Protein AF-0000000079721953 (afdb_homodimer)

Sequence (148 aa):
MDFTIENIELMYTPYTKELLITYCKIQYEENADLSDVSLKAELIWLYENNELDQLILAEYLTSEPRQKAITNENMDFTIENIELMYTPYTKELLITYCKIQYEENADLSDVSLKAELIWLYENNELDQLILAEYLTSEPRQKAITNEN

Secondary structure (DSSP, 8-state):
----GGG--GGG-HHHHHHHHHHHHHHHGGG---SHHHHHHHHHHHHHTT-THHHHHHHHHH-HHHHHHHHHH-/----GGG--GGG-HHHHHHHHHHHHHHHGGG---SHHHHHHHHHHHHHTT-THHHHHHHHHH-HHHHHHHHHH-

Organism: NCBI:txid616991

Radius of gyration: 15.74 Å; Cα contacts (8 Å, |Δi|>4): 149; chains: 2; bounding box: 29×58×40 Å

Foldseek 3Di:
DDDDLLPDQVVVVVVLLVLLQLLQCVVPPVHRDSDRVVSSVVSVVCVVVVNSVSSVVSCVVPPPVNVVVVVVVD/DDDDLLPDQVVVVVVLLVLLQLLQCVVPPVHRDSDRVVSSVVSVVCVVVVNSVSSVVSCVVPPPVNVVVVVVVD

Solvent-accessible surface area (backbone atoms only — not comparable to full-atom values): 8483 Å² total; per-residue (Å²): 133,90,83,48,83,84,70,62,57,60,92,39,23,62,52,60,44,52,30,45,49,50,29,38,41,68,76,40,46,92,70,42,62,80,46,70,70,51,44,48,52,49,50,48,51,28,53,76,66,74,42,55,63,51,32,55,50,35,40,42,74,64,20,61,73,49,54,53,52,58,56,66,74,100,132,88,83,49,82,86,68,61,56,58,91,40,23,63,51,58,44,52,29,43,49,48,28,37,40,69,76,41,47,94,69,44,63,80,45,69,70,50,42,49,52,49,51,49,51,27,53,77,65,72,42,57,62,52,31,55,50,36,40,44,72,64,20,61,75,50,55,53,52,55,56,66,73,102

Structure (mmCIF, N/CA/C/O backbone):
data_AF-0000000079721953-model_v1
#
loop_
_entity.id
_entity.type
_entity.pdbx_description
1 polymer 'Uncharacterized protein'
#
loop_
_atom_site.group_PDB
_atom_site.id
_atom_site.type_symbol
_atom_site.label_atom_id
_atom_site.label_alt_id
_atom_site.label_comp_id
_atom_site.label_asym_id
_atom_site.label_entity_id
_atom_site.label_seq_id
_atom_site.pdbx_PDB_ins_code
_atom_site.Cartn_x
_atom_site.Cartn_y
_atom_site.Cartn_z
_atom_site.occupancy
_atom_site.B_iso_or_equiv
_atom_site.auth_seq_id
_atom_site.auth_comp_id
_atom_site.auth_asym_id
_atom_site.auth_atom_id
_atom_site.pdbx_PDB_model_num
ATOM 1 N N . MET A 1 1 ? -2.02 22.016 2.762 1 52.03 1 MET A N 1
ATOM 2 C CA . MET A 1 1 ? -1.874 21.531 1.394 1 52.03 1 MET A CA 1
ATOM 3 C C . MET A 1 1 ? -2.4 20.109 1.268 1 52.03 1 MET A C 1
ATOM 5 O O . MET A 1 1 ? -2.088 19.25 2.096 1 52.03 1 MET A O 1
ATOM 9 N N . ASP A 1 2 ? -3.469 19.828 0.526 1 70.38 2 ASP A N 1
ATOM 10 C CA . ASP A 1 2 ? -4.094 18.516 0.341 1 70.38 2 ASP A CA 1
ATOM 11 C C . ASP A 1 2 ? -3.23 17.609 -0.539 1 70.38 2 ASP A C 1
ATOM 13 O O . ASP A 1 2 ? -2.922 17.969 -1.681 1 70.38 2 ASP A O 1
ATOM 17 N N . PHE A 1 3 ? -2.496 16.719 0.085 1 83 3 PHE A N 1
ATOM 18 C CA . PHE A 1 3 ? -1.661 15.805 -0.689 1 83 3 PHE A CA 1
ATOM 19 C C . PHE A 1 3 ? -2.508 14.719 -1.349 1 83 3 PHE A C 1
ATOM 21 O O . PHE A 1 3 ? -3.447 14.203 -0.741 1 83 3 PHE A O 1
ATOM 28 N N . THR A 1 4 ? -2.234 14.578 -2.654 1 91.25 4 THR A N 1
ATOM 29 C CA . THR A 1 4 ? -2.848 13.508 -3.434 1 91.25 4 THR A CA 1
ATOM 30 C C . THR A 1 4 ? -1.791 12.523 -3.922 1 91.25 4 THR A C 1
ATOM 32 O O . THR A 1 4 ? -0.592 12.789 -3.828 1 91.25 4 THR A O 1
ATOM 35 N N . ILE A 1 5 ? -2.26 11.43 -4.41 1 94.5 5 ILE A N 1
ATOM 36 C CA . ILE A 1 5 ? -1.378 10.375 -4.895 1 94.5 5 ILE A CA 1
ATOM 37 C C . ILE A 1 5 ? -0.494 10.914 -6.016 1 94.5 5 ILE A C 1
ATOM 39 O O . ILE A 1 5 ? 0.664 10.516 -6.152 1 94.5 5 ILE A O 1
ATOM 43 N N . GLU A 1 6 ? -0.981 11.891 -6.734 1 92.94 6 GLU A N 1
ATOM 44 C CA . GLU A 1 6 ? -0.256 12.43 -7.883 1 92.94 6 GLU A CA 1
ATOM 45 C C . GLU A 1 6 ? 0.934 13.273 -7.438 1 92.94 6 GLU A C 1
ATOM 47 O O . GLU A 1 6 ? 1.893 13.453 -8.195 1 92.94 6 GLU A O 1
ATOM 52 N N . ASN A 1 7 ? 0.921 13.664 -6.219 1 90.88 7 ASN A N 1
ATOM 53 C CA . ASN A 1 7 ? 1.929 14.609 -5.754 1 90.88 7 ASN A CA 1
ATOM 54 C C . ASN A 1 7 ? 3.006 13.922 -4.922 1 90.88 7 ASN A C 1
ATOM 56 O O . ASN A 1 7 ? 4.016 14.531 -4.574 1 90.88 7 ASN A O 1
ATOM 60 N N . ILE A 1 8 ? 2.832 12.758 -4.688 1 92.5 8 ILE A N 1
ATOM 61 C CA . ILE A 1 8 ? 3.791 12.133 -3.783 1 92.5 8 ILE A CA 1
ATOM 62 C C . ILE A 1 8 ? 5.082 11.82 -4.535 1 92.5 8 ILE A C 1
ATOM 64 O O .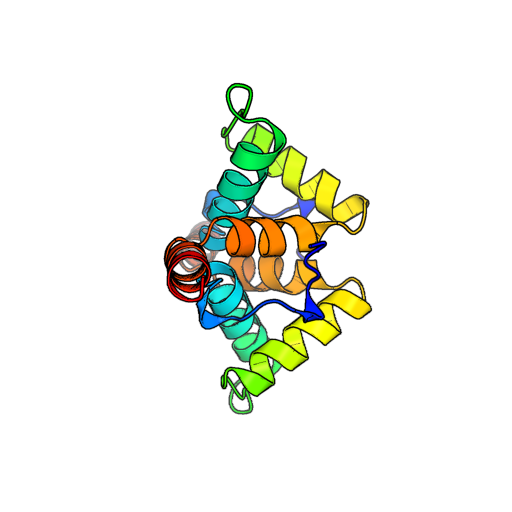 ILE A 1 8 ? 5.062 11.602 -5.75 1 92.5 8 ILE A O 1
ATOM 68 N N . GLU A 1 9 ? 6.152 11.906 -3.809 1 93.69 9 GLU A N 1
ATOM 69 C CA . GLU A 1 9 ? 7.457 11.477 -4.293 1 93.69 9 GLU A CA 1
ATOM 70 C C . GLU A 1 9 ? 7.855 10.125 -3.695 1 93.69 9 GLU A C 1
ATOM 72 O O . GLU A 1 9 ? 7.891 9.977 -2.473 1 93.69 9 GLU A O 1
ATOM 77 N N . LEU A 1 10 ? 8.273 9.211 -4.551 1 96.44 10 LEU A N 1
ATOM 78 C CA . LEU A 1 10 ? 8.492 7.828 -4.137 1 96.44 10 LEU A CA 1
ATOM 79 C C . LEU A 1 10 ? 9.68 7.727 -3.186 1 96.44 10 LEU A C 1
ATOM 81 O O . LEU A 1 10 ? 9.75 6.801 -2.375 1 96.44 10 LEU A O 1
ATOM 85 N N . MET A 1 11 ? 10.625 8.664 -3.332 1 95.25 11 MET A N 1
ATOM 86 C CA . MET A 1 11 ? 11.773 8.641 -2.438 1 95.25 11 MET A CA 1
ATOM 87 C C . MET A 1 11 ? 11.344 8.797 -0.984 1 95.25 11 MET A C 1
ATOM 89 O O . MET A 1 11 ? 12.078 8.422 -0.069 1 95.25 11 MET A O 1
ATOM 93 N N . TYR A 1 12 ? 10.141 9.281 -0.749 1 95.88 12 TYR A N 1
ATOM 94 C CA . TYR A 1 12 ? 9.648 9.5 0.606 1 95.88 12 TYR A CA 1
ATOM 95 C C . TYR A 1 12 ? 8.625 8.445 0.997 1 95.88 12 TYR A C 1
ATOM 97 O O . TYR A 1 12 ? 8.031 8.516 2.072 1 95.88 12 TYR A O 1
ATOM 105 N N . THR A 1 13 ? 8.383 7.496 0.207 1 97.38 13 THR A N 1
ATOM 106 C CA . THR A 1 13 ? 7.43 6.422 0.463 1 97.38 13 THR A CA 1
ATOM 107 C C . THR A 1 13 ? 8.055 5.062 0.17 1 97.38 13 THR A C 1
ATOM 109 O O . THR A 1 13 ? 7.625 4.359 -0.75 1 97.38 13 THR A O 1
ATOM 112 N N . PRO A 1 14 ? 9.047 4.688 0.995 1 97.62 14 PRO A N 1
ATOM 113 C CA . PRO A 1 14 ? 9.82 3.48 0.698 1 97.62 14 PRO A CA 1
ATOM 114 C C . PRO A 1 14 ? 8.969 2.213 0.704 1 97.62 14 PRO A C 1
ATOM 116 O O . PRO A 1 14 ? 9.234 1.282 -0.062 1 97.62 14 PRO A O 1
ATOM 119 N N . TYR A 1 15 ? 7.965 2.027 1.542 1 98.31 15 TYR A N 1
ATOM 120 C CA . TYR A 1 15 ? 7.121 0.839 1.538 1 98.31 15 TYR A CA 1
ATOM 121 C C . TYR A 1 15 ? 6.266 0.782 0.278 1 98.31 15 TYR A C 1
ATOM 123 O O . TYR A 1 15 ? 6.137 -0.274 -0.346 1 98.31 15 TYR A O 1
ATOM 131 N N . THR A 1 16 ? 5.699 1.911 -0.122 1 98.69 16 THR A N 1
ATOM 132 C CA . THR A 1 16 ? 4.934 2.004 -1.359 1 98.69 16 THR A CA 1
ATOM 133 C C . THR A 1 16 ? 5.797 1.626 -2.559 1 98.69 16 THR A C 1
ATOM 135 O O . THR A 1 16 ? 5.355 0.887 -3.441 1 98.69 16 THR A O 1
ATOM 138 N N . LYS A 1 17 ? 7.062 2.148 -2.514 1 98.5 17 LYS A N 1
ATOM 139 C CA . LYS A 1 17 ? 7.977 1.857 -3.615 1 98.5 17 LYS A CA 1
ATOM 140 C C . LYS A 1 17 ? 8.25 0.36 -3.723 1 98.5 17 LYS A C 1
ATOM 142 O O . LYS A 1 17 ? 8.25 -0.199 -4.82 1 98.5 17 LYS A O 1
ATOM 147 N N . GLU A 1 18 ? 8.422 -0.268 -2.646 1 98.5 18 GLU A N 1
ATOM 148 C CA . GLU A 1 18 ? 8.672 -1.706 -2.656 1 98.5 18 GLU A CA 1
ATOM 149 C C . GLU A 1 18 ? 7.457 -2.473 -3.18 1 98.5 18 GLU A C 1
ATOM 151 O O . GLU A 1 18 ? 7.605 -3.453 -3.912 1 98.5 18 GLU A O 1
ATOM 156 N N . LEU A 1 19 ? 6.281 -2.033 -2.785 1 98.75 19 LEU A N 1
ATOM 157 C CA . LEU A 1 19 ? 5.059 -2.658 -3.273 1 98.75 19 LEU A CA 1
ATOM 158 C C . LEU A 1 19 ? 4.941 -2.516 -4.785 1 98.75 19 LEU A C 1
ATOM 160 O O . LEU A 1 19 ? 4.574 -3.467 -5.477 1 98.75 19 LEU A O 1
ATOM 164 N N . LEU A 1 20 ? 5.277 -1.388 -5.262 1 98.81 20 LEU A N 1
ATOM 165 C CA . LEU A 1 20 ? 5.23 -1.131 -6.695 1 98.81 20 LEU A CA 1
ATOM 166 C C . LEU A 1 20 ? 6.238 -2.002 -7.438 1 98.81 20 LEU A C 1
ATOM 168 O O . LEU A 1 20 ? 5.926 -2.547 -8.5 1 98.81 20 LEU A O 1
ATOM 172 N N . ILE A 1 21 ? 7.438 -2.057 -6.941 1 98.62 21 ILE A N 1
ATOM 173 C CA . ILE A 1 21 ? 8.477 -2.873 -7.559 1 98.62 21 ILE A CA 1
ATOM 174 C C . ILE A 1 21 ? 8 -4.32 -7.668 1 98.62 21 ILE A C 1
ATOM 176 O O . ILE A 1 21 ? 8.102 -4.934 -8.734 1 98.62 21 ILE A O 1
ATOM 180 N N . THR A 1 22 ? 7.473 -4.824 -6.598 1 98.25 22 THR A N 1
ATOM 181 C CA . THR A 1 22 ? 6.977 -6.199 -6.578 1 98.25 22 THR A CA 1
ATOM 182 C C . THR A 1 22 ? 5.863 -6.387 -7.602 1 98.25 22 THR A C 1
ATOM 184 O O . THR A 1 22 ? 5.871 -7.355 -8.359 1 98.25 22 THR A O 1
ATOM 187 N N . TYR A 1 23 ? 4.961 -5.473 -7.605 1 98.38 23 TYR A N 1
ATOM 188 C CA . TYR A 1 23 ? 3.84 -5.527 -8.539 1 98.38 23 TYR A CA 1
ATOM 189 C C . TYR A 1 23 ? 4.328 -5.508 -9.977 1 98.38 23 TYR A C 1
ATOM 191 O O . TYR A 1 23 ? 3.904 -6.332 -10.797 1 98.38 23 TYR A O 1
ATOM 199 N N . CYS A 1 24 ? 5.191 -4.605 -10.305 1 98.56 24 CYS A N 1
ATOM 200 C CA . CYS A 1 24 ? 5.68 -4.453 -11.672 1 98.56 24 CYS A CA 1
ATOM 201 C C . CYS A 1 24 ? 6.461 -5.684 -12.109 1 98.56 24 CYS A C 1
ATOM 203 O O . CYS A 1 24 ? 6.379 -6.094 -13.273 1 98.56 24 CYS A O 1
ATOM 205 N N . LYS A 1 25 ? 7.23 -6.27 -11.203 1 97.94 25 LYS A N 1
ATOM 206 C CA . LYS A 1 25 ? 7.98 -7.48 -11.523 1 97.94 25 LYS A CA 1
ATOM 207 C C . LYS A 1 25 ? 7.043 -8.625 -11.898 1 97.94 25 LYS A C 1
ATOM 209 O O . LYS A 1 25 ? 7.352 -9.422 -12.789 1 97.94 25 LYS A O 1
ATOM 214 N N . ILE A 1 26 ? 5.992 -8.68 -11.227 1 96.5 26 ILE A N 1
ATOM 215 C CA . ILE A 1 26 ? 5.023 -9.727 -11.508 1 96.5 26 ILE A CA 1
ATOM 216 C C . ILE A 1 26 ? 4.309 -9.43 -12.828 1 96.5 26 ILE A C 1
ATOM 218 O O . ILE A 1 26 ? 4.152 -10.32 -13.672 1 96.5 26 ILE A O 1
ATOM 222 N N . GLN A 1 27 ? 3.896 -8.211 -12.984 1 96.38 27 GLN A N 1
ATOM 223 C CA . GLN A 1 27 ? 3.062 -7.809 -14.117 1 96.38 27 GLN A CA 1
ATOM 224 C C . GLN A 1 27 ? 3.855 -7.828 -15.414 1 96.38 27 GLN A C 1
ATOM 226 O O . GLN A 1 27 ? 3.324 -8.195 -16.469 1 96.38 27 GLN A O 1
ATOM 231 N N . TYR A 1 28 ? 5.164 -7.516 -15.305 1 96.5 28 TYR A N 1
ATOM 232 C CA . TYR A 1 28 ? 5.895 -7.273 -16.547 1 96.5 28 TYR A CA 1
ATOM 233 C C . TYR A 1 28 ? 7.129 -8.164 -16.641 1 96.5 28 TYR A C 1
ATOM 235 O O . TYR A 1 28 ? 7.824 -8.172 -17.656 1 96.5 28 TYR A O 1
ATOM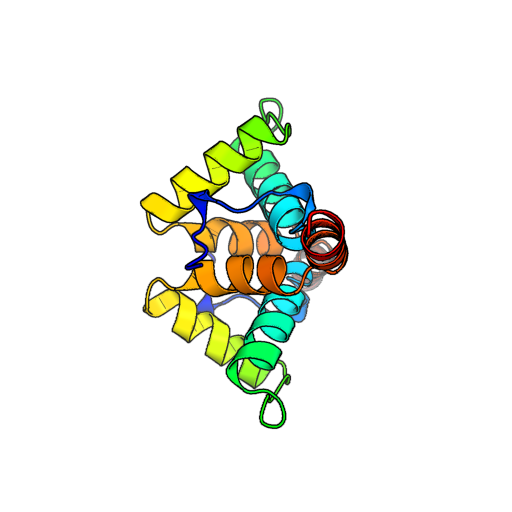 243 N N . GLU A 1 29 ? 7.473 -8.883 -15.633 1 94.38 29 GLU A N 1
ATOM 244 C CA . GLU A 1 29 ? 8.594 -9.82 -15.594 1 94.38 29 GLU A CA 1
ATOM 245 C C . GLU A 1 29 ? 9.875 -9.172 -16.109 1 94.38 29 GLU A C 1
ATOM 247 O O . GLU A 1 29 ? 10.289 -8.117 -15.617 1 94.38 29 GLU A O 1
ATOM 252 N N . GLU A 1 30 ? 10.43 -9.609 -17.234 1 93.06 30 GLU A N 1
ATOM 253 C CA . GLU A 1 30 ? 11.711 -9.141 -17.75 1 93.06 30 GLU A CA 1
ATOM 254 C C . GLU A 1 30 ? 11.594 -7.742 -18.344 1 93.06 30 GLU A C 1
ATOM 256 O O . GLU A 1 30 ? 12.594 -7.035 -18.484 1 93.06 30 GLU A O 1
ATOM 261 N N . ASN A 1 31 ? 10.359 -7.344 -18.562 1 94.75 31 ASN A N 1
ATOM 262 C CA . ASN A 1 31 ? 10.133 -6.047 -19.188 1 94.75 31 ASN A CA 1
ATOM 263 C C . ASN A 1 31 ? 9.797 -4.977 -18.156 1 94.75 31 ASN A C 1
ATOM 265 O O . ASN A 1 31 ? 9.422 -3.857 -18.516 1 94.75 31 ASN A O 1
ATOM 269 N N . ALA A 1 32 ? 9.953 -5.391 -16.969 1 96.38 32 ALA A N 1
ATOM 270 C CA . ALA A 1 32 ? 9.633 -4.43 -15.922 1 96.38 32 ALA A CA 1
ATOM 271 C C . ALA A 1 32 ? 10.641 -3.283 -15.898 1 96.38 32 ALA A C 1
ATOM 273 O O . ALA A 1 32 ? 11.844 -3.512 -15.797 1 96.38 32 ALA A O 1
ATOM 274 N N . ASP A 1 33 ? 10.148 -2.113 -16.062 1 97.94 33 ASP A N 1
ATOM 275 C CA . ASP A 1 33 ? 10.93 -0.906 -15.805 1 97.94 33 ASP A CA 1
ATOM 276 C C . ASP A 1 33 ? 10.719 -0.406 -14.375 1 97.94 33 ASP A C 1
ATOM 278 O O . ASP A 1 33 ? 9.641 0.075 -14.039 1 97.94 33 ASP A O 1
ATOM 282 N N . LEU A 1 34 ? 11.75 -0.439 -13.617 1 97.94 34 LEU A N 1
ATOM 283 C CA . LEU A 1 34 ? 11.625 -0.184 -12.18 1 97.94 34 LEU A CA 1
ATOM 284 C C . LEU A 1 34 ? 12.18 1.189 -11.82 1 97.94 34 LEU A C 1
ATOM 286 O O . LEU A 1 34 ? 12.492 1.453 -10.656 1 97.94 34 LEU A O 1
ATOM 290 N N . SER A 1 35 ? 12.297 2.02 -12.828 1 97.31 35 SER A N 1
ATOM 291 C CA . SER A 1 35 ? 12.703 3.395 -12.555 1 97.31 35 SER A CA 1
ATOM 292 C C . SER A 1 35 ? 11.633 4.141 -11.766 1 97.31 35 SER A C 1
ATOM 294 O O . SER A 1 35 ? 10.445 3.809 -11.844 1 97.31 35 SER A O 1
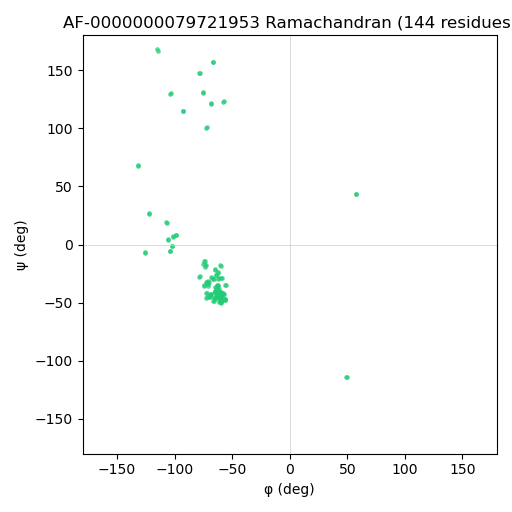ATOM 296 N N . ASP A 1 36 ? 12.07 5.152 -11.094 1 96.69 36 ASP A N 1
ATOM 297 C CA . ASP A 1 36 ? 11.133 5.934 -10.289 1 96.69 36 ASP A CA 1
ATOM 298 C C . ASP A 1 36 ? 10.031 6.527 -11.156 1 96.69 36 ASP A C 1
ATOM 300 O O . ASP A 1 36 ? 8.875 6.613 -10.734 1 96.69 36 ASP A O 1
ATOM 304 N N . VAL A 1 37 ? 10.367 7.02 -12.305 1 96.88 37 VAL A N 1
ATOM 305 C CA . VAL A 1 37 ? 9.414 7.637 -13.219 1 96.88 37 VAL A CA 1
ATOM 306 C C . VAL A 1 37 ? 8.359 6.613 -13.633 1 96.88 37 VAL A C 1
ATOM 308 O O . VAL A 1 37 ? 7.16 6.906 -13.617 1 96.88 37 VAL A O 1
ATOM 311 N N . SER A 1 38 ? 8.781 5.387 -13.969 1 98.06 38 SER A N 1
ATOM 312 C CA . SER A 1 38 ? 7.863 4.336 -14.398 1 98.06 38 SER A CA 1
ATOM 313 C C . SER A 1 38 ? 6.996 3.855 -13.242 1 98.06 38 SER A C 1
ATOM 315 O O . SER A 1 38 ? 5.793 3.629 -13.414 1 98.06 38 SER A O 1
ATOM 317 N N . LEU A 1 39 ? 7.621 3.684 -12.133 1 98.44 39 LEU A N 1
ATOM 318 C CA . LEU A 1 39 ? 6.887 3.238 -10.945 1 98.44 39 LEU A CA 1
ATOM 319 C C . LEU A 1 39 ? 5.82 4.258 -10.555 1 98.44 39 LEU A C 1
ATOM 321 O O . LEU A 1 39 ? 4.695 3.883 -10.211 1 98.44 39 LEU A O 1
ATOM 325 N N . LYS A 1 40 ? 6.16 5.492 -10.648 1 97.94 40 LYS A N 1
ATOM 326 C CA . LYS A 1 40 ? 5.207 6.555 -10.344 1 97.94 40 LYS A CA 1
ATOM 327 C C . LYS A 1 40 ? 4.039 6.547 -11.32 1 97.94 40 LYS A C 1
ATOM 329 O O . LYS A 1 40 ? 2.885 6.715 -10.922 1 97.94 40 LYS A O 1
ATOM 334 N N . ALA A 1 41 ? 4.352 6.41 -12.547 1 97.88 41 ALA A N 1
ATOM 335 C CA . ALA A 1 41 ? 3.299 6.332 -13.555 1 97.88 41 ALA A CA 1
ATOM 336 C C . ALA A 1 41 ? 2.357 5.164 -13.281 1 97.88 41 ALA A C 1
ATOM 338 O O . ALA A 1 41 ? 1.138 5.297 -13.414 1 97.88 41 ALA A O 1
ATOM 339 N N . GLU A 1 42 ? 2.941 4.016 -12.891 1 98.38 42 GLU A N 1
ATOM 340 C CA . GLU A 1 42 ? 2.139 2.846 -12.555 1 98.38 42 GLU A CA 1
ATOM 341 C C . GLU A 1 42 ? 1.241 3.119 -11.352 1 98.38 42 GLU A C 1
ATOM 343 O O . GLU A 1 42 ? 0.07 2.736 -11.344 1 98.38 42 GLU A O 1
ATOM 348 N N . LEU A 1 43 ? 1.79 3.758 -10.383 1 98.5 43 LEU A N 1
ATOM 349 C CA . LEU A 1 43 ? 1.037 4.09 -9.18 1 98.5 43 LEU A CA 1
ATOM 350 C C . LEU A 1 43 ? -0.181 4.941 -9.516 1 98.5 43 LEU A C 1
ATOM 352 O O . LEU A 1 43 ? -1.285 4.672 -9.031 1 98.5 43 LEU A O 1
ATOM 356 N N . ILE A 1 44 ? -0.029 5.949 -10.289 1 98.06 44 ILE A N 1
ATOM 357 C CA . ILE A 1 44 ? -1.105 6.855 -10.68 1 98.06 44 ILE A CA 1
ATOM 358 C C . ILE A 1 44 ? -2.162 6.086 -11.469 1 98.06 44 ILE A C 1
ATOM 360 O O . ILE A 1 44 ? -3.363 6.254 -11.234 1 98.06 44 ILE A O 1
ATOM 364 N N . TRP A 1 45 ? -1.719 5.285 -12.352 1 98.38 45 TRP A N 1
ATOM 365 C CA . TRP A 1 45 ? -2.645 4.473 -13.133 1 98.38 45 TRP A CA 1
ATOM 366 C C . TRP A 1 45 ? -3.48 3.572 -12.227 1 98.38 45 TRP A C 1
ATOM 368 O O . TRP A 1 45 ? -4.703 3.494 -12.383 1 98.38 45 TRP A O 1
ATOM 378 N N . LEU A 1 46 ? -2.809 2.854 -11.32 1 98.31 46 LEU A N 1
ATOM 379 C CA . LEU A 1 46 ? -3.508 1.975 -10.391 1 98.31 46 LEU A CA 1
ATOM 380 C C . LEU A 1 46 ? -4.523 2.758 -9.562 1 98.31 46 LEU A C 1
ATOM 382 O O . LEU A 1 46 ? -5.637 2.281 -9.328 1 98.31 46 LEU A O 1
ATOM 386 N N . TYR A 1 47 ? -4.102 3.895 -9.117 1 98.12 47 TYR A N 1
ATOM 387 C CA . TYR A 1 47 ? -4.984 4.75 -8.336 1 98.12 47 TYR A CA 1
ATOM 388 C C . TYR A 1 47 ? -6.211 5.16 -9.141 1 98.12 47 TYR A C 1
ATOM 390 O O . TYR A 1 47 ? -7.344 5.031 -8.672 1 98.12 47 TYR A O 1
ATOM 398 N N . GLU A 1 48 ? -6.078 5.645 -10.336 1 97.31 48 GLU A N 1
ATOM 399 C CA . GLU A 1 48 ? -7.156 6.137 -11.195 1 97.31 48 GLU A CA 1
ATOM 400 C C . GLU A 1 48 ? -8.125 5.012 -11.562 1 97.31 48 GLU A C 1
ATOM 402 O O . GLU A 1 48 ? -9.312 5.254 -11.773 1 97.31 48 GLU A O 1
ATOM 407 N N . ASN A 1 49 ? -7.664 3.848 -11.555 1 97.56 49 ASN A N 1
ATOM 408 C CA . ASN A 1 49 ? -8.492 2.715 -11.945 1 97.56 49 ASN A CA 1
ATOM 409 C C . ASN A 1 49 ? -9.016 1.953 -10.727 1 97.56 49 ASN A C 1
ATOM 411 O O . ASN A 1 49 ? -9.633 0.896 -10.875 1 97.56 49 ASN A O 1
ATOM 415 N N . ASN A 1 50 ? -8.781 2.463 -9.602 1 96.56 50 ASN A N 1
ATOM 416 C CA . ASN A 1 50 ? -9.211 1.851 -8.352 1 96.56 50 ASN A CA 1
ATOM 417 C C . ASN A 1 50 ? -8.656 0.436 -8.203 1 96.56 50 ASN A C 1
ATOM 419 O O . ASN A 1 50 ? -9.398 -0.489 -7.852 1 96.56 50 ASN A O 1
ATOM 423 N N . GLU A 1 51 ? -7.371 0.26 -8.531 1 97.44 51 GLU A N 1
ATOM 424 C CA . GLU A 1 51 ? -6.734 -1.052 -8.5 1 97.44 51 GLU A CA 1
ATOM 425 C C . GLU A 1 51 ? -5.52 -1.054 -7.57 1 97.44 51 GLU A C 1
ATOM 427 O O . GLU A 1 51 ? -4.602 -1.854 -7.746 1 97.44 51 GLU A O 1
ATOM 432 N N . LEU A 1 52 ? -5.488 -0.195 -6.559 1 98.38 52 LEU A N 1
ATOM 433 C CA . LEU A 1 52 ? -4.367 -0.122 -5.629 1 98.38 52 LEU A CA 1
ATOM 434 C C . LEU A 1 52 ? -4.246 -1.411 -4.824 1 98.38 52 LEU A C 1
ATOM 436 O O . LEU A 1 52 ? -3.174 -1.721 -4.297 1 98.38 52 LEU A O 1
ATOM 440 N N . ASP A 1 53 ? -5.309 -2.172 -4.723 1 98.19 53 ASP A N 1
ATOM 441 C CA . ASP A 1 53 ? -5.273 -3.441 -4.008 1 98.19 53 ASP A CA 1
ATOM 442 C C . ASP A 1 53 ? -4.301 -4.418 -4.664 1 98.19 53 ASP A C 1
ATOM 444 O O . ASP A 1 53 ? -3.779 -5.32 -4.008 1 98.19 53 ASP A O 1
ATOM 448 N N . GLN A 1 54 ? -4.035 -4.223 -5.945 1 97.88 54 GLN A N 1
ATOM 449 C CA . GLN A 1 54 ? -3.125 -5.105 -6.668 1 97.88 54 GLN A CA 1
ATOM 450 C C . GLN A 1 54 ? -1.72 -5.051 -6.074 1 97.88 54 GLN A C 1
ATOM 452 O O . GLN A 1 54 ? -0.982 -6.035 -6.117 1 97.88 54 GLN A O 1
ATOM 457 N N . LEU A 1 55 ? -1.314 -3.924 -5.484 1 98.62 55 LEU A N 1
ATOM 458 C CA . LEU A 1 55 ? -0.023 -3.799 -4.816 1 98.62 55 LEU A CA 1
ATOM 459 C C . LEU A 1 55 ? 0.061 -4.738 -3.615 1 98.62 55 LEU A C 1
ATOM 461 O O . LEU A 1 55 ? 1.071 -5.418 -3.426 1 98.62 55 LEU A O 1
ATOM 465 N N . ILE A 1 56 ? -1.012 -4.773 -2.904 1 98.38 56 ILE A N 1
ATOM 466 C CA . ILE A 1 56 ? -1.083 -5.578 -1.689 1 98.38 56 ILE A CA 1
ATOM 467 C C . ILE A 1 56 ? -1.152 -7.059 -2.055 1 98.38 56 ILE A C 1
ATOM 469 O O . ILE A 1 56 ? -0.474 -7.887 -1.443 1 98.38 56 ILE A O 1
ATOM 473 N N . LEU A 1 57 ? -1.906 -7.367 -3.039 1 97.62 57 LEU A N 1
ATOM 474 C CA . LEU A 1 57 ? -2.047 -8.742 -3.496 1 97.62 57 LEU A CA 1
ATOM 475 C C . LEU A 1 57 ? -0.726 -9.273 -4.047 1 97.62 57 LEU A C 1
ATOM 477 O O . LEU A 1 57 ? -0.376 -10.438 -3.83 1 97.62 57 LEU A O 1
ATOM 481 N N . ALA A 1 58 ? 0.008 -8.445 -4.793 1 97.19 58 ALA A N 1
ATOM 482 C CA . ALA A 1 58 ? 1.315 -8.844 -5.312 1 97.19 58 ALA A CA 1
ATOM 483 C C . ALA A 1 58 ? 2.27 -9.203 -4.18 1 97.19 58 ALA A C 1
ATOM 485 O O . ALA A 1 58 ? 2.984 -10.203 -4.254 1 97.19 58 ALA A O 1
ATOM 486 N N . GLU A 1 59 ? 2.301 -8.352 -3.137 1 97.94 59 GLU A N 1
ATOM 487 C CA . GLU A 1 59 ? 3.121 -8.664 -1.97 1 97.94 59 GLU A CA 1
ATOM 488 C C . GLU A 1 59 ? 2.746 -10.016 -1.374 1 97.94 59 GLU A C 1
ATOM 490 O O . GLU A 1 59 ? 3.621 -10.828 -1.062 1 97.94 59 GLU A O 1
ATOM 495 N N . TYR A 1 60 ? 1.506 -10.211 -1.214 1 97 60 TYR A N 1
ATOM 496 C CA . TYR A 1 60 ? 0.998 -11.445 -0.627 1 97 60 TYR A CA 1
ATOM 497 C C . TYR A 1 60 ? 1.396 -12.656 -1.468 1 97 60 TYR A C 1
ATOM 499 O O . TYR A 1 60 ? 1.827 -13.68 -0.931 1 97 60 TYR A O 1
ATOM 507 N N . LEU A 1 61 ? 1.224 -12.531 -2.734 1 94.06 61 LEU A N 1
ATOM 508 C CA . LEU A 1 61 ? 1.468 -13.633 -3.664 1 94.06 61 LEU A CA 1
ATOM 509 C C . LEU A 1 61 ? 2.947 -14 -3.697 1 94.06 61 LEU A C 1
ATOM 511 O O . LEU A 1 61 ? 3.297 -15.164 -3.896 1 94.06 61 LEU A O 1
ATOM 515 N N . THR A 1 62 ? 3.805 -13.062 -3.455 1 95.06 62 THR A N 1
ATOM 516 C CA . THR A 1 62 ? 5.234 -13.305 -3.613 1 95.06 62 THR A CA 1
ATOM 517 C C . THR A 1 62 ? 5.898 -13.531 -2.258 1 95.06 62 THR A C 1
ATOM 519 O O . THR A 1 62 ? 7.109 -13.734 -2.182 1 95.06 62 THR A O 1
ATOM 522 N N . SER A 1 63 ? 5.121 -13.445 -1.219 1 94.12 63 SER A N 1
ATOM 523 C CA . SER A 1 63 ? 5.656 -13.672 0.12 1 94.12 63 SER A CA 1
ATOM 524 C C . SER A 1 63 ? 6.301 -15.047 0.235 1 94.12 63 SER A C 1
ATOM 526 O O . SER A 1 63 ? 5.629 -16.062 0.07 1 94.12 63 SER A O 1
ATOM 528 N N . GLU A 1 64 ? 7.516 -15.094 0.608 1 89.94 64 GLU A N 1
ATOM 529 C CA . GLU A 1 64 ? 8.25 -16.344 0.711 1 89.94 64 GLU A CA 1
ATOM 530 C C . GLU A 1 64 ? 7.691 -17.219 1.829 1 89.94 64 GLU A C 1
ATOM 532 O O . GLU A 1 64 ? 7.449 -18.422 1.629 1 89.94 64 GLU A O 1
ATOM 537 N N . PRO A 1 65 ? 7.508 -16.578 3.002 1 86.56 65 PRO A N 1
ATOM 538 C CA . PRO A 1 65 ? 6.934 -17.391 4.074 1 86.56 65 PRO A CA 1
ATOM 539 C C . PRO A 1 65 ? 5.598 -18.016 3.682 1 86.56 65 PRO A C 1
ATOM 541 O O . PRO A 1 65 ? 5.305 -19.156 4.078 1 86.56 65 PRO A O 1
ATOM 544 N N . ARG A 1 66 ? 4.855 -17.359 2.945 1 88.62 66 ARG A N 1
ATOM 545 C CA . ARG A 1 66 ? 3.555 -17.859 2.523 1 88.62 66 ARG A CA 1
ATOM 546 C C . ARG A 1 66 ? 3.713 -19.016 1.542 1 88.62 66 ARG A C 1
ATOM 548 O O . ARG A 1 66 ? 3.006 -20.031 1.64 1 88.62 66 ARG A O 1
ATOM 555 N N . GLN A 1 67 ? 4.566 -18.828 0.642 1 86.75 67 GLN A N 1
ATOM 556 C CA . GLN A 1 67 ? 4.793 -19.859 -0.364 1 86.75 67 GLN A CA 1
ATOM 557 C C . GLN A 1 67 ? 5.316 -21.141 0.274 1 86.75 67 GLN A C 1
ATOM 559 O O . GLN A 1 67 ? 4.941 -22.234 -0.138 1 86.75 67 GLN A O 1
ATOM 564 N N . LYS A 1 68 ? 6.098 -21.016 1.293 1 86.56 68 LYS A N 1
ATOM 565 C CA . LYS A 1 68 ? 6.633 -22.172 2.004 1 86.56 68 LYS A CA 1
ATOM 566 C C . LYS A 1 68 ? 5.543 -22.875 2.811 1 86.56 68 LYS A C 1
ATOM 568 O O . LYS A 1 68 ? 5.559 -24.094 2.951 1 86.56 68 LYS A O 1
ATOM 573 N N . ALA A 1 69 ? 4.645 -22.156 3.299 1 81.75 69 ALA A N 1
ATOM 574 C CA . ALA A 1 69 ? 3.561 -22.734 4.094 1 81.75 69 ALA A CA 1
ATOM 575 C C . ALA A 1 69 ? 2.604 -23.531 3.223 1 81.75 69 ALA A C 1
ATOM 577 O O . ALA A 1 69 ? 2.031 -24.531 3.674 1 81.75 69 ALA A O 1
ATOM 578 N N . ILE A 1 70 ? 2.393 -23.125 2.043 1 75.88 70 ILE A N 1
ATOM 579 C CA . ILE A 1 70 ? 1.494 -23.812 1.112 1 75.88 70 ILE A CA 1
ATOM 580 C C . ILE A 1 70 ? 2.152 -25.094 0.599 1 75.88 70 ILE A C 1
ATOM 582 O O . ILE A 1 70 ? 1.479 -26.094 0.397 1 75.88 70 ILE A O 1
ATOM 586 N N . THR A 1 71 ? 3.418 -25 0.456 1 76.06 71 THR A N 1
ATOM 587 C CA . THR A 1 71 ? 4.121 -26.172 -0.043 1 76.06 71 THR A CA 1
ATOM 588 C C . THR A 1 71 ? 4.195 -27.266 1.029 1 76.06 71 THR A C 1
ATOM 590 O O . THR A 1 71 ? 4.172 -28.453 0.717 1 76.06 71 THR A O 1
ATOM 593 N N . ASN A 1 72 ? 4.262 -26.766 2.264 1 68.94 72 ASN A N 1
ATOM 594 C CA . ASN A 1 72 ? 4.375 -27.766 3.314 1 68.94 72 ASN A CA 1
ATOM 595 C C . ASN A 1 72 ? 3.025 -28.406 3.627 1 68.94 72 ASN A C 1
ATOM 597 O O . ASN A 1 72 ? 2.961 -29.438 4.305 1 68.94 72 ASN A O 1
ATOM 601 N N . GLU A 1 73 ? 1.947 -27.797 3.447 1 57.62 73 GLU A N 1
ATOM 602 C CA . GLU A 1 73 ? 0.64 -28.391 3.725 1 57.62 73 GLU A CA 1
ATOM 603 C C . GLU A 1 73 ? 0.273 -29.438 2.676 1 57.62 73 GLU A C 1
ATOM 605 O O . GLU A 1 73 ? -0.69 -30.188 2.85 1 57.62 73 GLU A O 1
ATOM 610 N N . ASN A 1 74 ? 0.853 -29.5 1.464 1 47.66 74 ASN A N 1
ATOM 611 C CA . ASN A 1 74 ? 0.62 -30.609 0.544 1 47.66 74 ASN A CA 1
ATOM 612 C C . ASN A 1 74 ? 1.629 -31.734 0.755 1 47.66 74 ASN A C 1
ATOM 614 O O . ASN A 1 74 ? 2.826 -31.484 0.9 1 47.66 74 ASN A O 1
ATOM 618 N N . MET B 1 1 ? -6.414 -19.969 -7.48 1 51.66 1 MET B N 1
ATOM 619 C CA . MET B 1 1 ? -7.223 -19.344 -6.441 1 51.66 1 MET B CA 1
ATOM 620 C C . MET B 1 1 ? -7.109 -17.828 -6.508 1 51.66 1 MET B C 1
ATOM 622 O O . MET B 1 1 ? -6.008 -17.281 -6.598 1 51.66 1 MET B O 1
ATOM 626 N N . ASP B 1 2 ? -8.156 -17.078 -6.828 1 70.38 2 ASP B N 1
ATOM 627 C CA . ASP B 1 2 ? -8.188 -15.617 -6.949 1 70.38 2 ASP B CA 1
ATOM 628 C C . ASP B 1 2 ? -8.094 -14.953 -5.582 1 70.38 2 ASP B C 1
ATOM 630 O O . ASP B 1 2 ? -8.914 -15.211 -4.699 1 70.38 2 ASP B O 1
ATOM 634 N N . PHE B 1 3 ? -6.922 -14.469 -5.238 1 83.31 3 PHE B N 1
ATOM 635 C CA . PHE B 1 3 ? -6.754 -13.805 -3.951 1 83.31 3 PHE B CA 1
ATOM 636 C C . PHE B 1 3 ? -7.359 -12.406 -3.979 1 83.31 3 PHE B C 1
ATOM 638 O O . PHE B 1 3 ? -7.227 -11.688 -4.973 1 83.31 3 PHE B O 1
ATOM 645 N N . THR B 1 4 ? -8.156 -12.172 -2.922 1 91.44 4 THR B N 1
ATOM 646 C CA . THR B 1 4 ? -8.719 -10.844 -2.705 1 91.44 4 THR B CA 1
ATOM 647 C C . THR B 1 4 ? -8.172 -10.219 -1.426 1 91.44 4 THR B C 1
ATOM 649 O O . THR B 1 4 ? -7.543 -10.906 -0.617 1 91.44 4 THR B O 1
ATOM 652 N N . ILE B 1 5 ? -8.391 -8.961 -1.289 1 94.5 5 ILE B N 1
ATOM 653 C CA . ILE B 1 5 ? -7.902 -8.219 -0.135 1 94.5 5 ILE B CA 1
ATOM 654 C C . ILE B 1 5 ? -8.461 -8.828 1.148 1 94.5 5 ILE B C 1
ATOM 656 O O . ILE B 1 5 ? -7.781 -8.844 2.18 1 94.5 5 ILE B O 1
ATOM 660 N N . GLU B 1 6 ? -9.617 -9.422 1.071 1 93.06 6 GLU B N 1
ATOM 661 C CA . GLU B 1 6 ? -10.281 -9.977 2.252 1 93.06 6 GLU B CA 1
ATOM 662 C C . GLU B 1 6 ? -9.578 -11.242 2.734 1 93.06 6 GLU B C 1
ATOM 664 O O . GLU B 1 6 ? -9.68 -11.609 3.908 1 93.06 6 GLU B O 1
ATOM 669 N N . ASN B 1 7 ? -8.797 -11.805 1.886 1 90.75 7 ASN B N 1
ATOM 670 C CA . ASN B 1 7 ? -8.219 -1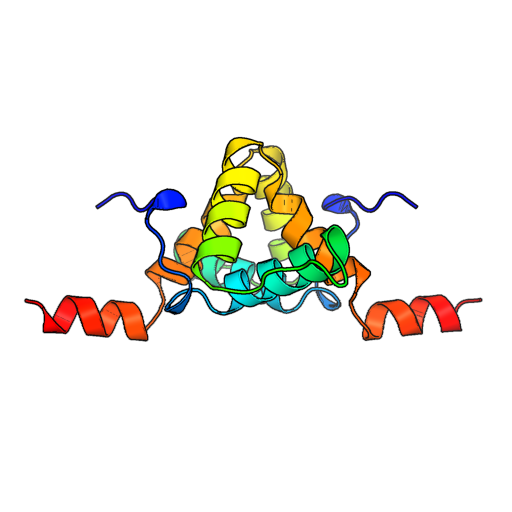3.109 2.197 1 90.75 7 ASN B CA 1
ATOM 671 C C . ASN B 1 7 ? -6.754 -12.992 2.6 1 90.75 7 ASN B C 1
ATOM 673 O O . ASN B 1 7 ? -6.148 -13.969 3.037 1 90.75 7 ASN B O 1
ATOM 677 N N . ILE B 1 8 ? -6.27 -11.906 2.512 1 92.31 8 ILE B N 1
ATOM 678 C CA . ILE B 1 8 ? -4.836 -11.82 2.768 1 92.31 8 ILE B CA 1
ATOM 679 C C . ILE B 1 8 ? -4.578 -11.859 4.273 1 92.31 8 ILE B C 1
ATOM 681 O O . ILE B 1 8 ? -5.426 -11.438 5.062 1 92.31 8 ILE B O 1
ATOM 685 N N . GLU B 1 9 ? -3.469 -12.43 4.605 1 93.5 9 GLU B N 1
ATOM 686 C CA . GLU B 1 9 ? -2.957 -12.414 5.973 1 93.5 9 GLU B CA 1
ATOM 687 C C . GLU B 1 9 ? -1.814 -11.414 6.121 1 93.5 9 GLU B C 1
ATOM 689 O O . GLU B 1 9 ? -0.812 -11.492 5.41 1 93.5 9 GLU B O 1
ATOM 694 N N . LEU B 1 10 ? -1.927 -10.57 7.125 1 96.38 10 LEU B N 1
ATOM 695 C CA . LEU B 1 10 ? -1.007 -9.445 7.266 1 96.38 10 LEU B CA 1
ATOM 696 C C . LEU B 1 10 ? 0.402 -9.93 7.582 1 96.38 10 LEU B C 1
ATOM 698 O O . LEU B 1 10 ? 1.383 -9.242 7.297 1 96.38 10 LEU B O 1
ATOM 702 N N . MET B 1 11 ? 0.489 -11.102 8.242 1 95.06 11 MET B N 1
ATOM 703 C CA . MET B 1 11 ? 1.809 -11.641 8.555 1 95.06 11 MET B CA 1
ATOM 704 C C . MET B 1 11 ? 2.619 -11.875 7.285 1 95.06 11 MET B C 1
ATOM 706 O O . MET B 1 11 ? 3.85 -11.938 7.332 1 95.06 11 MET B O 1
ATOM 710 N N . TYR B 1 12 ? 1.972 -11.938 6.145 1 95.56 12 TYR B N 1
ATOM 711 C CA . TYR B 1 12 ? 2.648 -12.203 4.879 1 95.56 12 TYR B CA 1
ATOM 712 C C . TYR B 1 12 ? 2.756 -10.938 4.043 1 95.56 12 TYR B C 1
ATOM 714 O O . TYR B 1 12 ? 3.223 -10.977 2.9 1 95.56 12 TYR B O 1
ATOM 722 N N . THR B 1 13 ? 2.357 -9.844 4.523 1 97.31 13 THR B N 1
ATOM 723 C CA . THR B 1 13 ? 2.402 -8.57 3.82 1 97.31 13 THR B CA 1
ATOM 724 C C . THR B 1 13 ? 3.004 -7.484 4.711 1 97.31 13 THR B C 1
ATOM 726 O O . THR B 1 13 ? 2.318 -6.527 5.082 1 97.31 13 THR B O 1
ATOM 729 N N . PRO B 1 14 ? 4.316 -7.617 4.988 1 97.56 14 PRO B N 1
ATOM 730 C CA . PRO B 1 14 ? 4.945 -6.727 5.969 1 97.56 14 PRO B CA 1
ATOM 731 C C . PRO B 1 14 ? 4.922 -5.262 5.535 1 97.56 14 PRO B C 1
ATOM 733 O O . PRO B 1 14 ? 4.816 -4.367 6.379 1 97.56 14 PRO B O 1
ATOM 736 N N . TYR B 1 15 ? 5.059 -4.898 4.285 1 98.25 15 TYR B N 1
ATOM 737 C CA . TYR B 1 15 ? 5.008 -3.504 3.854 1 98.25 15 TYR B CA 1
ATOM 738 C C . TYR B 1 15 ? 3.605 -2.934 4.012 1 98.25 15 TYR B C 1
ATOM 740 O O . TYR B 1 15 ? 3.436 -1.809 4.484 1 98.25 15 TYR B O 1
ATOM 748 N N . THR B 1 16 ? 2.588 -3.699 3.645 1 98.69 16 THR B N 1
ATOM 749 C CA . THR B 1 16 ? 1.197 -3.303 3.832 1 98.69 16 THR B CA 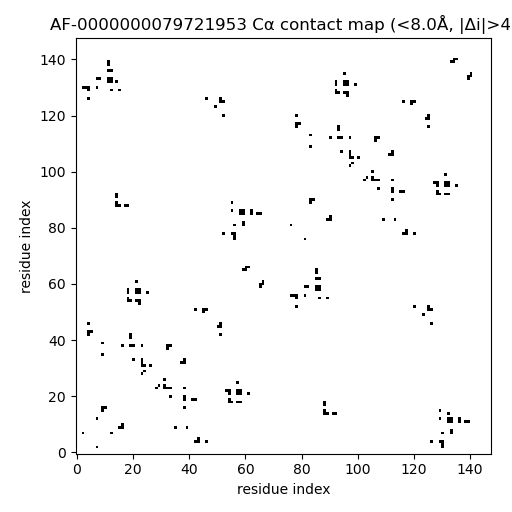1
ATOM 750 C C . THR B 1 16 ? 0.901 -3.049 5.309 1 98.69 16 THR B C 1
ATOM 752 O O . THR B 1 16 ? 0.249 -2.062 5.652 1 98.69 16 THR B O 1
ATOM 755 N N . LYS B 1 17 ? 1.45 -3.986 6.141 1 98.5 17 LYS B N 1
ATOM 756 C CA . LYS B 1 17 ? 1.222 -3.852 7.574 1 98.5 17 LYS B CA 1
ATOM 757 C C . LYS B 1 17 ? 1.818 -2.553 8.109 1 98.5 17 LYS B C 1
ATOM 759 O O . LYS B 1 17 ? 1.185 -1.85 8.898 1 98.5 17 LYS B O 1
ATOM 764 N N . GLU B 1 18 ? 2.951 -2.219 7.672 1 98.5 18 GLU B N 1
ATOM 765 C CA . GLU B 1 18 ? 3.586 -0.98 8.117 1 98.5 18 GLU B CA 1
ATOM 766 C C . GLU B 1 18 ? 2.789 0.24 7.66 1 98.5 18 GLU B C 1
ATOM 768 O O . GLU B 1 18 ? 2.662 1.217 8.406 1 98.5 18 GLU B O 1
ATOM 773 N N . LEU B 1 19 ? 2.275 0.182 6.438 1 98.75 19 LEU B N 1
ATOM 774 C CA . LEU B 1 19 ? 1.447 1.271 5.93 1 98.75 19 LEU B CA 1
ATOM 775 C C . LEU B 1 19 ? 0.19 1.438 6.777 1 98.75 19 LEU B C 1
ATOM 777 O O . LEU B 1 19 ? -0.201 2.562 7.098 1 98.75 19 LEU B O 1
ATOM 781 N N . LEU B 1 20 ? -0.377 0.357 7.141 1 98.81 20 LEU B N 1
ATOM 782 C CA . LEU B 1 20 ? -1.579 0.382 7.965 1 98.81 20 LEU B CA 1
ATOM 783 C C . LEU B 1 20 ? -1.277 0.954 9.344 1 98.81 20 LEU B C 1
ATOM 785 O O . LEU B 1 20 ? -2.059 1.746 9.883 1 98.81 20 LEU B O 1
ATOM 789 N N . ILE B 1 21 ? -0.207 0.496 9.945 1 98.62 21 ILE B N 1
ATOM 790 C CA . ILE B 1 21 ? 0.189 0.984 11.266 1 98.62 21 ILE B CA 1
ATOM 791 C C . ILE B 1 21 ? 0.356 2.502 11.227 1 98.62 21 ILE B C 1
ATOM 793 O O . ILE B 1 21 ? -0.177 3.215 12.078 1 98.62 21 ILE B O 1
ATOM 797 N N . THR B 1 22 ? 1.04 2.982 10.234 1 98.25 22 THR B N 1
ATOM 798 C CA . THR B 1 22 ? 1.266 4.414 10.086 1 98.25 22 THR B CA 1
ATOM 799 C C . THR B 1 22 ? -0.058 5.156 9.922 1 98.25 22 THR B C 1
ATOM 801 O O . THR B 1 22 ? -0.293 6.172 10.578 1 98.25 22 THR B O 1
ATOM 804 N N . TYR B 1 23 ? -0.891 4.641 9.078 1 98.38 23 TYR B N 1
ATOM 805 C CA . TYR B 1 23 ? -2.193 5.246 8.828 1 98.38 23 TYR B CA 1
ATOM 806 C C . TYR B 1 23 ? -3.025 5.305 10.102 1 98.38 23 TYR B C 1
ATOM 808 O O . TYR B 1 23 ? -3.588 6.352 10.438 1 98.38 23 TYR B O 1
ATOM 816 N N . CYS B 1 24 ? -3.09 4.203 10.805 1 98.56 24 CYS B N 1
ATOM 817 C CA . CYS B 1 24 ? -3.91 4.125 12.008 1 98.56 24 CYS B CA 1
ATOM 818 C C . CYS B 1 24 ? -3.381 5.055 13.094 1 98.56 24 CYS B C 1
ATOM 820 O O . CYS B 1 24 ? -4.16 5.66 13.836 1 98.56 24 CYS B O 1
ATOM 822 N N . LYS B 1 25 ? -2.07 5.172 13.188 1 97.94 25 LYS B N 1
ATOM 823 C CA . LYS B 1 25 ? -1.476 6.074 14.172 1 97.94 25 LYS B CA 1
ATOM 824 C C . LYS B 1 25 ? -1.865 7.523 13.891 1 97.94 25 LYS B C 1
ATOM 826 O O . LYS B 1 25 ? -2.086 8.297 14.82 1 97.94 25 LYS B O 1
ATOM 831 N N . ILE B 1 26 ? -1.903 7.832 12.68 1 96.5 26 ILE B N 1
ATOM 832 C CA . ILE B 1 26 ? -2.279 9.188 12.305 1 96.5 26 ILE B CA 1
ATOM 833 C C . ILE B 1 26 ? -3.773 9.398 12.547 1 96.5 26 ILE B C 1
ATOM 835 O O . ILE B 1 26 ? -4.184 10.406 13.117 1 96.5 26 ILE B O 1
ATOM 839 N N . GLN B 1 27 ? -4.562 8.438 12.141 1 96.31 27 GLN B N 1
ATOM 840 C CA . GLN B 1 27 ? -6.02 8.562 12.148 1 96.31 27 GLN B CA 1
ATOM 841 C C . GLN B 1 27 ? -6.562 8.523 13.578 1 96.31 27 GLN B C 1
ATOM 843 O O . GLN B 1 27 ? -7.52 9.227 13.898 1 96.31 27 GLN B O 1
ATOM 848 N N . TYR B 1 28 ? -5.859 7.746 14.438 1 96.5 28 TYR B N 1
ATOM 849 C CA . TYR B 1 28 ? -6.484 7.477 15.727 1 96.5 28 TYR B CA 1
ATOM 850 C C . TYR B 1 28 ? -5.559 7.867 16.875 1 96.5 28 TYR B C 1
ATOM 852 O O . TYR B 1 28 ? -5.945 7.809 18.047 1 96.5 28 TYR B O 1
ATOM 860 N N . GLU B 1 29 ? -4.363 8.242 16.625 1 94.31 29 GLU B N 1
ATOM 861 C CA . GLU B 1 29 ? -3.389 8.695 17.609 1 94.31 29 GLU B CA 1
ATOM 862 C C . GLU B 1 29 ? -3.307 7.734 18.797 1 94.31 29 GLU B C 1
ATOM 864 O O . GLU B 1 29 ? -3.076 6.539 18.609 1 94.31 29 GLU B O 1
ATOM 869 N N . GLU B 1 30 ? -3.691 8.141 20 1 92.94 30 GLU B N 1
ATOM 870 C CA . GLU B 1 30 ? -3.545 7.34 21.203 1 92.94 30 GLU B CA 1
ATOM 871 C C . GLU B 1 30 ? -4.559 6.199 21.25 1 92.94 30 GLU B C 1
ATOM 873 O O . GLU B 1 30 ? -4.379 5.223 21.984 1 92.94 30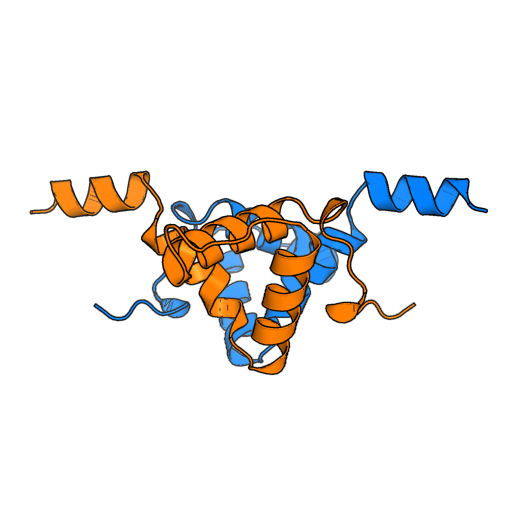 GLU B O 1
ATOM 878 N N . ASN B 1 31 ? -5.551 6.309 20.391 1 94.5 31 ASN B N 1
ATOM 879 C CA . ASN B 1 31 ? -6.605 5.301 20.391 1 94.5 31 ASN B CA 1
ATOM 880 C C . ASN B 1 31 ? -6.379 4.262 19.297 1 94.5 31 ASN B C 1
ATOM 882 O O . ASN B 1 31 ? -7.246 3.418 19.047 1 94.5 31 ASN B O 1
ATOM 886 N N . ALA B 1 32 ? -5.25 4.387 18.734 1 96.31 32 ALA B N 1
ATOM 887 C CA . ALA B 1 32 ? -4.969 3.438 17.656 1 96.31 32 ALA B CA 1
ATOM 888 C C . ALA B 1 32 ? -4.805 2.023 18.203 1 96.31 32 ALA B C 1
ATOM 890 O O . ALA B 1 32 ? -3.982 1.789 19.094 1 96.31 32 ALA B O 1
ATOM 891 N N . ASP B 1 33 ? -5.605 1.155 17.75 1 97.94 33 ASP B N 1
ATOM 892 C CA . ASP B 1 33 ? -5.414 -0.274 17.969 1 97.94 33 ASP B CA 1
ATOM 893 C C . ASP B 1 33 ? -4.625 -0.908 16.828 1 97.94 33 ASP B C 1
ATOM 895 O O . ASP B 1 33 ? -5.133 -1.029 15.711 1 97.94 33 ASP B O 1
ATOM 899 N N . LEU B 1 34 ? -3.473 -1.385 17.125 1 97.94 34 LEU B N 1
ATOM 900 C CA . LEU B 1 34 ? -2.547 -1.823 16.078 1 97.94 34 LEU B CA 1
ATOM 901 C C . LEU B 1 34 ? -2.455 -3.346 16.047 1 97.94 34 LEU B C 1
ATOM 903 O O . LEU B 1 34 ? -1.5 -3.9 15.492 1 97.94 34 LEU B O 1
ATOM 907 N N . SER B 1 35 ? -3.439 -3.967 16.625 1 97.19 35 SER B N 1
ATOM 908 C CA . SER B 1 35 ? -3.492 -5.422 16.531 1 97.19 35 SER B CA 1
ATOM 909 C C . SER B 1 35 ? -3.744 -5.867 15.094 1 97.19 35 SER B C 1
ATOM 911 O O . SER B 1 35 ? -4.34 -5.133 14.305 1 97.19 35 SER B O 1
ATOM 913 N N . ASP B 1 36 ? -3.355 -7.074 14.828 1 96.5 36 ASP B N 1
ATOM 914 C CA . ASP B 1 36 ? -3.537 -7.602 13.477 1 96.5 36 ASP B CA 1
ATOM 915 C C . ASP B 1 36 ? -5.016 -7.613 13.086 1 96.5 36 ASP B C 1
ATOM 917 O O . ASP B 1 36 ? -5.359 -7.359 11.93 1 96.5 36 ASP B O 1
ATOM 921 N N . VAL B 1 37 ? -5.859 -7.977 13.977 1 96.81 37 VAL B N 1
ATOM 922 C CA . VAL B 1 37 ? -7.293 -8.055 13.727 1 96.81 37 VAL B CA 1
ATOM 923 C C . VAL B 1 37 ? -7.828 -6.668 13.367 1 96.81 37 VAL B C 1
ATOM 925 O O . VAL B 1 37 ? -8.578 -6.52 12.398 1 96.81 37 VAL B O 1
ATOM 928 N N . SER B 1 38 ? -7.434 -5.629 14.109 1 98 38 SER B N 1
ATOM 929 C CA . SER B 1 38 ? -7.891 -4.266 13.867 1 98 38 SER B CA 1
ATOM 930 C C . SER B 1 38 ? -7.324 -3.717 12.562 1 98 38 SER B C 1
ATOM 932 O O . SER B 1 38 ? -8.031 -3.061 11.797 1 98 38 SER B O 1
ATOM 934 N N . LEU B 1 39 ? -6.07 -3.959 12.367 1 98.44 39 LEU B N 1
ATOM 935 C CA . LEU B 1 39 ? -5.426 -3.496 11.141 1 98.44 39 LEU B CA 1
ATOM 936 C C . LEU B 1 39 ? -6.074 -4.125 9.914 1 98.44 39 LEU B C 1
ATOM 938 O O . LEU B 1 39 ? -6.297 -3.447 8.906 1 98.44 39 LEU B O 1
ATOM 942 N N . LYS B 1 40 ? -6.398 -5.367 10.016 1 97.88 40 LYS B N 1
ATOM 943 C CA . LYS B 1 40 ? -7.07 -6.062 8.922 1 97.88 40 LYS B CA 1
ATOM 944 C C . LY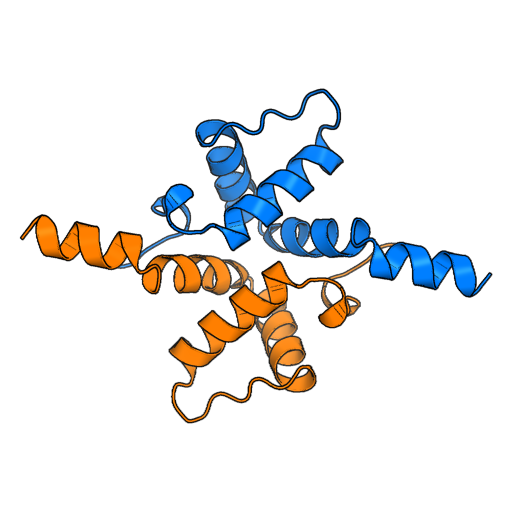S B 1 40 ? -8.453 -5.477 8.664 1 97.88 40 LYS B C 1
ATOM 946 O O . LYS B 1 40 ? -8.852 -5.301 7.508 1 97.88 40 LYS B O 1
ATOM 951 N N . ALA B 1 41 ? -9.164 -5.262 9.68 1 97.88 41 ALA B N 1
ATOM 952 C CA . ALA B 1 41 ? -10.477 -4.648 9.539 1 97.88 41 ALA B CA 1
ATOM 953 C C . ALA B 1 41 ? -10.375 -3.289 8.852 1 97.88 41 ALA B C 1
ATOM 955 O O . ALA B 1 41 ? -11.195 -2.961 7.988 1 97.88 41 ALA B O 1
ATOM 956 N N . GLU B 1 42 ? -9.352 -2.504 9.25 1 98.38 42 GLU B N 1
ATOM 957 C CA . GLU B 1 42 ? -9.125 -1.2 8.633 1 98.38 42 GLU B CA 1
ATOM 958 C C . GLU B 1 42 ? -8.805 -1.341 7.148 1 98.38 42 GLU B C 1
ATOM 960 O O . GLU B 1 42 ? -9.312 -0.578 6.324 1 98.38 42 GLU B O 1
ATOM 965 N N . LEU B 1 43 ? -7.98 -2.289 6.844 1 98.5 43 LEU B N 1
ATOM 966 C CA . LEU B 1 43 ? -7.598 -2.537 5.457 1 98.5 43 LEU B CA 1
ATOM 967 C C . LEU B 1 43 ? -8.82 -2.834 4.602 1 98.5 43 LEU B C 1
ATOM 969 O O . LEU B 1 43 ? -8.969 -2.281 3.508 1 98.5 43 LEU B O 1
ATOM 973 N N . ILE B 1 44 ? -9.688 -3.674 5.023 1 98.06 44 ILE B N 1
ATOM 974 C CA . ILE B 1 44 ? -10.891 -4.059 4.301 1 98.06 44 ILE B CA 1
ATOM 975 C C . ILE B 1 44 ? -11.805 -2.846 4.129 1 98.06 44 ILE B C 1
ATOM 977 O O . ILE B 1 44 ? -12.344 -2.617 3.047 1 98.06 44 ILE B O 1
ATOM 981 N N . TRP B 1 45 ? -11.93 -2.121 5.16 1 98.38 45 TRP B N 1
ATOM 982 C CA . TRP B 1 45 ? -12.75 -0.916 5.094 1 98.38 45 TRP B CA 1
ATOM 983 C C . TRP B 1 45 ? -12.211 0.053 4.047 1 98.38 45 TRP B C 1
ATOM 985 O O . TRP B 1 45 ? -12.969 0.581 3.23 1 98.38 45 TRP B O 1
ATOM 995 N N . LEU B 1 46 ? -10.914 0.326 4.121 1 98.25 46 LEU B N 1
ATOM 996 C CA . LEU B 1 46 ? -10.281 1.221 3.156 1 98.25 46 LEU B CA 1
ATOM 997 C C . LEU B 1 46 ? -10.484 0.717 1.731 1 98.25 46 LEU B C 1
ATOM 999 O O . LEU B 1 46 ? -10.758 1.505 0.822 1 98.25 46 LEU B O 1
ATOM 1003 N N . TYR B 1 47 ? -10.328 -0.552 1.563 1 98.19 47 TYR B N 1
ATOM 1004 C CA . TYR B 1 47 ? -10.516 -1.164 0.253 1 98.19 47 TYR B CA 1
ATOM 1005 C C . TYR B 1 47 ? -11.945 -0.974 -0.236 1 98.19 47 TYR B C 1
ATOM 1007 O O . TYR B 1 47 ? -12.172 -0.536 -1.367 1 98.19 47 TYR B O 1
ATOM 1015 N N . GLU B 1 48 ? -12.945 -1.259 0.534 1 97.38 48 GLU B N 1
ATOM 1016 C CA . GLU B 1 48 ? -14.359 -1.183 0.171 1 97.38 48 GLU B CA 1
ATOM 1017 C C . GLU B 1 48 ? -14.773 0.254 -0.137 1 97.38 48 GLU B C 1
ATOM 1019 O O . GLU B 1 48 ? -15.672 0.486 -0.944 1 97.38 48 GLU B O 1
ATOM 1024 N N . ASN B 1 49 ? -14.109 1.156 0.41 1 97.56 49 ASN B N 1
ATOM 1025 C CA . ASN B 1 49 ? -14.469 2.559 0.221 1 97.56 49 ASN B CA 1
ATOM 1026 C C . ASN B 1 49 ? -13.562 3.232 -0.807 1 97.56 49 ASN B C 1
ATOM 1028 O O . ASN B 1 49 ? -13.633 4.445 -1.006 1 97.56 49 ASN B O 1
ATOM 1032 N N . ASN B 1 50 ? -12.758 2.486 -1.43 1 96.5 50 ASN B N 1
ATOM 1033 C CA . ASN B 1 50 ? -11.836 2.99 -2.438 1 96.5 50 ASN B CA 1
ATOM 1034 C C . ASN B 1 50 ? -10.922 4.074 -1.867 1 96.5 50 ASN B C 1
ATOM 1036 O O . ASN B 1 50 ? -10.742 5.125 -2.482 1 96.5 50 ASN B O 1
ATOM 1040 N N . GLU B 1 51 ? -10.391 3.838 -0.644 1 97.44 51 GLU B N 1
ATOM 1041 C CA . GLU B 1 51 ? -9.555 4.812 0.051 1 97.44 51 GLU B CA 1
ATOM 1042 C C . GLU B 1 51 ? -8.188 4.23 0.384 1 97.44 51 GLU B C 1
ATOM 1044 O O . GLU B 1 51 ? -7.531 4.664 1.335 1 97.44 51 GLU B O 1
ATOM 1049 N N . LEU B 1 52 ? -7.707 3.256 -0.375 1 98.38 52 LEU B N 1
ATOM 1050 C CA . LEU B 1 52 ? -6.41 2.633 -0.125 1 98.38 52 LEU B CA 1
ATOM 1051 C C . LEU B 1 52 ? -5.277 3.639 -0.317 1 98.38 52 LEU B C 1
ATOM 1053 O O . LEU B 1 52 ? -4.18 3.455 0.216 1 98.38 52 LEU B O 1
ATOM 1057 N N . ASP B 1 53 ? -5.527 4.699 -1.065 1 98.19 53 ASP B N 1
ATOM 1058 C CA . ASP B 1 53 ? -4.516 5.73 -1.276 1 98.19 53 ASP B CA 1
ATOM 1059 C C . ASP B 1 53 ? -4.137 6.402 0.041 1 98.19 53 ASP B C 1
ATOM 1061 O O . ASP B 1 53 ? -3.035 6.945 0.173 1 98.19 53 ASP B O 1
ATOM 1065 N N . GLN B 1 54 ? -5.035 6.359 1.012 1 97.88 54 GLN B N 1
ATOM 1066 C CA . GLN B 1 54 ? -4.766 6.977 2.307 1 97.88 54 GLN B CA 1
ATOM 1067 C C . GLN B 1 54 ? -3.564 6.332 2.986 1 97.88 54 GLN B C 1
ATOM 1069 O O . GLN B 1 54 ? -2.846 6.984 3.744 1 97.88 54 GLN B O 1
ATOM 1074 N N . LEU B 1 55 ? -3.279 5.051 2.734 1 98.69 55 LEU B N 1
ATOM 1075 C CA . LEU B 1 55 ? -2.107 4.371 3.27 1 98.69 55 LEU B CA 1
ATOM 1076 C C . LEU B 1 55 ? -0.823 4.996 2.738 1 98.69 55 LEU B C 1
ATOM 1078 O O . LEU B 1 55 ? 0.115 5.242 3.5 1 98.69 55 LEU B O 1
ATOM 1082 N N . ILE B 1 56 ? -0.86 5.273 1.475 1 98.44 56 ILE B N 1
ATOM 1083 C CA . ILE B 1 56 ? 0.302 5.832 0.793 1 98.44 56 ILE B CA 1
ATOM 1084 C C . ILE B 1 56 ? 0.506 7.285 1.225 1 98.44 56 ILE B C 1
ATOM 1086 O O . ILE B 1 56 ? 1.633 7.703 1.496 1 98.44 56 ILE B O 1
ATOM 1090 N N . LEU B 1 57 ? -0.546 8 1.326 1 97.69 57 LEU B N 1
ATOM 1091 C CA . LEU B 1 57 ? -0.488 9.398 1.748 1 97.69 57 LEU B CA 1
ATOM 1092 C C . LEU B 1 57 ? 0.01 9.508 3.186 1 97.69 57 LEU B C 1
ATOM 1094 O O . LEU B 1 57 ? 0.775 10.422 3.512 1 97.69 57 LEU B O 1
ATOM 1098 N N . ALA B 1 58 ? -0.433 8.625 4.062 1 97.25 58 ALA B N 1
ATOM 1099 C CA . ALA B 1 58 ? 0.036 8.609 5.445 1 97.25 58 ALA B CA 1
ATOM 1100 C C . ALA B 1 58 ? 1.548 8.414 5.512 1 97.25 58 ALA B C 1
ATOM 1102 O O . ALA B 1 58 ? 2.236 9.094 6.273 1 97.25 58 ALA B O 1
ATOM 1103 N N . GLU B 1 59 ? 2.053 7.441 4.742 1 97.94 59 GLU B N 1
ATOM 1104 C CA . GLU B 1 59 ? 3.496 7.238 4.676 1 97.94 59 GLU B CA 1
ATOM 1105 C C . GLU B 1 59 ? 4.215 8.516 4.25 1 97.94 59 GLU B C 1
ATOM 1107 O O . GLU B 1 59 ? 5.215 8.906 4.852 1 97.94 59 GLU B O 1
ATOM 1112 N N . TYR B 1 60 ? 3.723 9.102 3.236 1 97 60 TYR B N 1
ATOM 1113 C CA . TYR B 1 60 ? 4.316 10.32 2.695 1 97 60 TYR B CA 1
ATOM 1114 C C . TYR B 1 60 ? 4.328 11.438 3.738 1 97 60 TYR B C 1
ATOM 1116 O O . TYR B 1 60 ? 5.332 12.133 3.902 1 97 60 TYR B O 1
ATOM 1124 N N . LEU B 1 61 ? 3.24 11.594 4.391 1 94.19 61 LEU B N 1
ATOM 1125 C CA . LEU B 1 61 ? 3.059 12.672 5.352 1 94.19 61 LEU B CA 1
ATOM 1126 C C . LEU B 1 61 ? 3.979 12.492 6.555 1 94.19 61 LEU B C 1
ATOM 1128 O O . LEU B 1 61 ? 4.43 13.477 7.148 1 94.19 61 LEU B O 1
ATOM 1132 N N . THR B 1 62 ? 4.309 11.297 6.887 1 95.19 62 THR B N 1
ATOM 1133 C CA . THR B 1 62 ? 5.066 11.047 8.102 1 95.19 62 THR B CA 1
ATOM 1134 C C . THR B 1 62 ? 6.539 10.789 7.781 1 95.19 62 THR B C 1
ATOM 1136 O O . THR B 1 62 ? 7.344 10.539 8.68 1 95.19 62 THR B O 1
ATOM 1139 N N . SER B 1 63 ? 6.875 10.812 6.531 1 94.31 63 SER B N 1
ATOM 1140 C CA . SER B 1 63 ? 8.258 10.602 6.125 1 94.31 63 SER B CA 1
ATOM 1141 C C . SER B 1 63 ? 9.188 11.633 6.766 1 94.31 63 SER B C 1
ATOM 1143 O O . SER B 1 63 ? 9.055 12.828 6.527 1 94.31 63 SER B O 1
ATOM 1145 N N . GLU B 1 64 ? 10.141 11.188 7.465 1 90.38 64 GLU B N 1
ATOM 1146 C CA . GLU B 1 64 ? 11.07 12.07 8.164 1 90.38 64 GLU B CA 1
ATOM 1147 C C . GLU B 1 64 ? 11.914 12.883 7.188 1 90.38 64 GLU B C 1
ATOM 1149 O O . GLU B 1 64 ? 12.047 14.094 7.336 1 90.38 64 GLU B O 1
ATOM 1154 N N . PRO B 1 65 ? 12.484 12.133 6.199 1 87.12 65 PRO B N 1
ATOM 1155 C CA . PRO B 1 65 ? 13.258 12.906 5.223 1 87.12 65 PRO B CA 1
ATOM 1156 C C . PRO B 1 65 ? 12.445 14.023 4.566 1 87.12 65 PRO B C 1
ATOM 1158 O O . PRO B 1 65 ? 12.977 15.094 4.285 1 87.12 65 PRO B O 1
ATOM 1161 N N . ARG B 1 66 ? 11.234 13.781 4.355 1 89.12 66 ARG B N 1
ATOM 1162 C CA . ARG B 1 66 ? 10.375 14.781 3.729 1 89.12 66 ARG B CA 1
ATOM 1163 C C . ARG B 1 66 ? 10.133 15.961 4.664 1 89.12 66 ARG B C 1
ATOM 1165 O O . ARG B 1 66 ? 10.164 17.109 4.238 1 89.12 66 ARG B O 1
ATOM 1172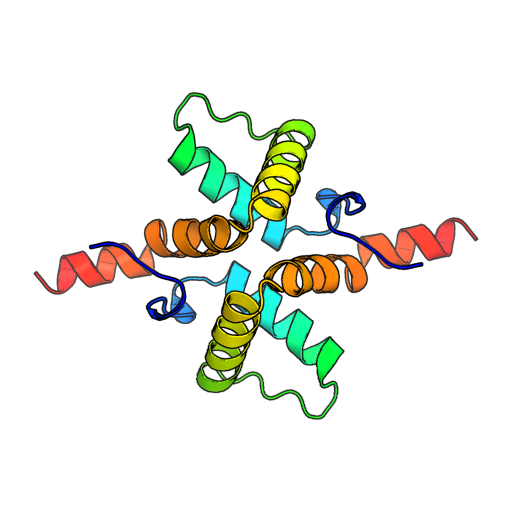 N N . GLN B 1 67 ? 9.852 15.633 5.84 1 87.31 67 GLN B N 1
ATOM 1173 C CA . GLN B 1 67 ? 9.578 16.688 6.816 1 87.31 67 GLN B CA 1
ATOM 1174 C C . GLN B 1 67 ? 10.797 17.578 7.023 1 87.31 67 GLN B C 1
ATOM 1176 O O . GLN B 1 67 ? 10.664 18.797 7.184 1 87.31 67 GLN B O 1
ATOM 1181 N N . LYS B 1 68 ? 11.961 17.031 6.957 1 87.38 68 LYS B N 1
ATOM 1182 C CA . LYS B 1 68 ? 13.203 17.781 7.102 1 87.38 68 LYS B CA 1
ATOM 1183 C C . LYS B 1 68 ? 13.453 18.672 5.883 1 87.38 68 LYS B C 1
ATOM 1185 O O . LYS B 1 68 ? 13.992 19.766 6.008 1 87.38 68 LYS B O 1
ATOM 1190 N N . ALA B 1 69 ? 13.062 18.25 4.773 1 82.12 69 ALA B N 1
ATOM 1191 C CA . ALA B 1 69 ? 13.266 19 3.541 1 82.12 69 ALA B CA 1
ATOM 1192 C C . ALA B 1 69 ? 12.359 20.234 3.5 1 82.12 69 ALA B C 1
ATOM 1194 O O . ALA B 1 69 ? 12.734 21.266 2.951 1 82.12 69 ALA B O 1
ATOM 1195 N N . ILE B 1 70 ? 11.211 20.125 4.008 1 76.38 70 ILE B N 1
ATOM 1196 C CA . ILE B 1 70 ? 10.25 21.234 4.016 1 76.38 70 ILE B CA 1
ATOM 1197 C C . ILE B 1 70 ? 10.664 22.266 5.059 1 76.38 70 ILE B C 1
ATOM 1199 O O . ILE B 1 70 ? 10.492 23.469 4.848 1 76.38 70 ILE B O 1
ATOM 1203 N N . THR B 1 71 ? 11.188 21.766 6.105 1 76.88 71 THR B N 1
ATOM 1204 C CA . THR B 1 71 ? 11.602 22.703 7.152 1 76.88 71 THR B CA 1
ATOM 1205 C C . THR B 1 71 ? 12.836 23.5 6.715 1 76.88 71 THR B C 1
ATOM 1207 O O . THR B 1 71 ? 12.992 24.656 7.09 1 76.88 71 THR B O 1
ATOM 1210 N N . ASN B 1 72 ? 13.625 22.812 5.922 1 69 72 ASN B N 1
ATOM 1211 C CA . ASN B 1 72 ? 14.828 23.516 5.512 1 69 72 ASN B CA 1
ATOM 1212 C C . ASN B 1 72 ? 14.531 24.531 4.402 1 69 72 ASN B C 1
ATOM 1214 O O . ASN B 1 72 ? 15.359 25.391 4.113 1 69 72 ASN B O 1
ATOM 1218 N N . GLU B 1 73 ? 13.562 24.375 3.613 1 57.88 73 GLU B N 1
ATOM 1219 C CA . GLU B 1 73 ? 13.25 25.328 2.555 1 57.88 73 GLU B CA 1
ATOM 1220 C C . GLU B 1 73 ? 12.602 26.578 3.121 1 57.88 73 GLU B C 1
ATOM 1222 O O . GLU B 1 73 ? 12.445 27.578 2.414 1 57.88 73 GLU B O 1
ATOM 1227 N N . ASN B 1 74 ? 12.07 26.641 4.352 1 47.97 74 ASN B N 1
ATOM 1228 C CA . ASN B 1 74 ? 11.625 27.891 4.965 1 47.97 74 ASN B CA 1
ATOM 1229 C C . ASN B 1 74 ? 12.742 28.562 5.766 1 47.97 74 ASN B C 1
ATOM 1231 O O . ASN B 1 74 ? 13.445 27.891 6.523 1 47.97 74 ASN B O 1
#

pLDDT: mean 92.78, std 10.46, range [47.66, 98.81]